Protein AF-A0A1F8DNX6-F1 (afdb_monomer)

Organism: NCBI:txid1802553

Solvent-accessible surface area (backbone atoms only — not comparable to full-atom values): 5930 Å² total; per-residue (Å²): 138,87,84,81,86,81,80,72,78,74,78,65,80,71,66,70,59,68,70,60,51,53,52,51,50,51,52,48,44,37,62,73,56,38,43,94,78,49,87,50,66,66,60,47,51,49,44,47,49,53,48,45,74,62,34,51,80,39,52,83,69,52,61,62,67,59,54,50,50,46,71,73,47,82,51,69,68,60,34,50,54,44,47,53,53,50,52,53,49,36,54,52,45,31,66,74,76,98

Structure (mmCIF, N/CA/C/O backbone):
data_AF-A0A1F8DNX6-F1
#
_entry.id   AF-A0A1F8DNX6-F1
#
loop_
_atom_site.group_PDB
_atom_site.id
_atom_site.type_symbol
_atom_site.label_atom_id
_atom_site.label_alt_id
_atom_site.label_comp_id
_atom_site.label_asym_id
_atom_site.label_entity_id
_atom_site.label_seq_id
_atom_site.pdbx_PDB_ins_code
_atom_site.Cartn_x
_atom_site.Cartn_y
_atom_site.Cartn_z
_atom_site.occupancy
_atom_site.B_iso_or_equiv
_atom_site.auth_seq_id
_atom_site.auth_comp_id
_atom_site.auth_asym_id
_atom_site.auth_atom_id
_atom_site.pdbx_PDB_model_num
ATOM 1 N N . MET A 1 1 ? -9.969 -49.601 -25.174 1.00 44.28 1 MET A N 1
ATOM 2 C CA . MET A 1 1 ? -8.588 -49.119 -24.968 1.00 44.28 1 MET A CA 1
ATOM 3 C C . MET A 1 1 ? -8.685 -47.749 -24.324 1.00 44.28 1 MET A C 1
ATOM 5 O O . MET A 1 1 ? -9.270 -46.868 -24.934 1.00 44.28 1 MET A O 1
ATOM 9 N N . GLY A 1 2 ? -8.229 -47.600 -23.081 1.00 59.09 2 GLY A N 1
ATOM 10 C CA . GLY A 1 2 ? -8.021 -46.277 -22.481 1.00 59.09 2 GLY A CA 1
ATOM 11 C C . GLY A 1 2 ? -6.622 -45.755 -22.824 1.00 59.09 2 GLY A C 1
ATOM 12 O O . GLY A 1 2 ? -5.708 -46.562 -23.004 1.00 59.09 2 GLY A O 1
ATOM 13 N N . PRO A 1 3 ? -6.472 -44.430 -22.942 1.00 56.22 3 PRO A N 1
ATOM 14 C CA . PRO A 1 3 ? -5.527 -43.683 -22.099 1.00 56.22 3 PRO A CA 1
ATOM 15 C C . PRO A 1 3 ? -6.243 -42.468 -21.462 1.00 56.22 3 PRO A C 1
ATOM 17 O O . PRO A 1 3 ? -7.016 -41.791 -22.125 1.00 56.22 3 PRO A O 1
ATOM 20 N N . LYS A 1 4 ? -6.293 -42.355 -20.127 1.00 53.91 4 LYS A N 1
ATOM 21 C CA . LYS A 1 4 ? -5.330 -41.777 -19.156 1.00 53.91 4 LYS A CA 1
ATOM 22 C C . LYS A 1 4 ? -5.530 -40.247 -18.986 1.00 53.91 4 LYS A C 1
ATOM 24 O O . LYS A 1 4 ? -5.536 -39.541 -19.985 1.00 53.91 4 LYS A O 1
ATOM 29 N N . PRO A 1 5 ? -5.737 -39.748 -17.748 1.00 52.28 5 PRO A N 1
ATOM 30 C CA . PRO A 1 5 ? -6.114 -38.361 -17.479 1.00 52.28 5 PRO A CA 1
ATOM 31 C C . PRO A 1 5 ? -4.921 -37.425 -17.663 1.00 52.28 5 PRO A C 1
ATOM 33 O O . PRO A 1 5 ? -3.899 -37.588 -16.994 1.00 52.28 5 PRO A O 1
ATOM 36 N N . GLU A 1 6 ? -5.062 -36.413 -18.514 1.00 49.91 6 GLU A N 1
ATOM 37 C CA . GLU A 1 6 ? -4.193 -35.242 -18.447 1.00 49.91 6 GLU A CA 1
ATOM 38 C C . GLU A 1 6 ? -4.732 -34.325 -17.356 1.00 49.91 6 GLU A C 1
ATOM 40 O O . GLU A 1 6 ? -5.558 -33.442 -17.571 1.00 49.91 6 GLU A O 1
ATOM 45 N N . LEU A 1 7 ? -4.252 -34.590 -16.141 1.00 50.84 7 LEU A N 1
ATOM 46 C CA . LEU A 1 7 ? -4.228 -33.641 -15.041 1.00 50.84 7 LEU A CA 1
ATOM 47 C C . LEU A 1 7 ? -3.283 -32.491 -15.441 1.00 50.84 7 LEU A C 1
ATOM 49 O O . LEU A 1 7 ? -2.189 -32.357 -14.895 1.00 50.84 7 LEU A O 1
ATOM 53 N N . GLN A 1 8 ? -3.652 -31.699 -16.452 1.00 44.78 8 GLN A N 1
ATOM 54 C CA . GLN A 1 8 ? -2.928 -30.476 -16.750 1.00 44.78 8 GLN A CA 1
ATOM 55 C C . GLN A 1 8 ? -3.242 -29.490 -15.640 1.00 44.78 8 GLN A C 1
ATOM 57 O O . GLN A 1 8 ? -4.350 -28.992 -15.457 1.00 44.78 8 GLN A O 1
ATOM 62 N N . SER A 1 9 ? -2.218 -29.352 -14.814 1.00 46.28 9 SER A N 1
ATOM 63 C CA . SER A 1 9 ? -2.132 -28.506 -13.651 1.00 46.28 9 SER A CA 1
ATOM 64 C C . SER A 1 9 ? -2.136 -27.060 -14.123 1.00 46.28 9 SER A C 1
ATOM 66 O O . SER A 1 9 ? -1.097 -26.409 -14.191 1.00 46.28 9 SER A O 1
ATOM 68 N N . ASP A 1 10 ? -3.313 -26.547 -14.457 1.00 41.59 10 ASP A N 1
ATOM 69 C CA . ASP A 1 10 ? -3.550 -25.117 -14.499 1.00 41.59 10 ASP A CA 1
ATOM 70 C C . ASP A 1 10 ? -3.512 -24.610 -13.053 1.00 41.59 10 ASP A C 1
ATOM 72 O O . ASP A 1 10 ? -4.532 -24.275 -12.448 1.00 41.59 10 ASP A O 1
ATOM 76 N N . LEU A 1 11 ? -2.296 -24.492 -12.501 1.00 38.22 11 LEU A N 1
ATOM 77 C CA . LEU A 1 11 ? -1.973 -23.381 -11.616 1.00 38.22 11 LEU A CA 1
ATOM 78 C C . LEU A 1 11 ? -2.186 -22.109 -12.445 1.00 38.22 11 LEU A C 1
ATOM 80 O O . LEU A 1 11 ? -1.249 -21.420 -12.854 1.00 38.22 11 LEU A O 1
ATOM 84 N N . LYS A 1 12 ? -3.456 -21.771 -12.692 1.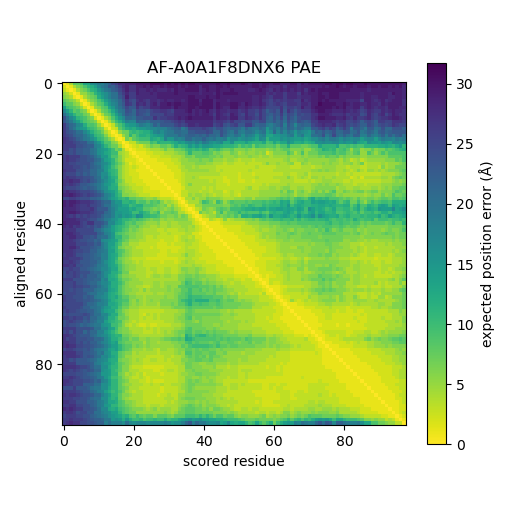00 41.03 12 LYS A N 1
ATOM 85 C CA . LYS A 1 12 ? -3.842 -20.394 -12.903 1.00 41.03 12 LYS A CA 1
ATOM 86 C C . LYS A 1 12 ? -3.293 -19.710 -11.674 1.00 41.03 12 LYS A C 1
ATOM 88 O O . LYS A 1 12 ? -3.746 -19.941 -10.557 1.00 41.03 12 LYS A O 1
ATOM 93 N N . LYS A 1 13 ? -2.257 -18.902 -11.878 1.00 42.00 13 LYS A N 1
ATOM 94 C CA . LYS A 1 13 ? -1.933 -17.811 -10.979 1.00 42.00 13 LYS A CA 1
ATOM 95 C C . LYS A 1 13 ? -3.216 -16.981 -10.913 1.00 42.00 13 LYS A C 1
ATOM 97 O O . LYS A 1 13 ? -3.313 -15.992 -11.623 1.00 42.00 13 LYS A O 1
ATOM 102 N N . GLU A 1 14 ? -4.189 -17.379 -10.094 1.00 42.09 14 GLU A N 1
ATOM 103 C CA . GLU A 1 14 ? -5.429 -16.649 -9.864 1.00 42.09 14 GLU A CA 1
ATOM 104 C C . GLU A 1 14 ? -5.001 -15.318 -9.286 1.00 42.09 14 GLU A C 1
ATOM 106 O O . GLU A 1 14 ? -4.582 -15.232 -8.131 1.00 42.09 14 GLU A O 1
ATOM 111 N N . LYS A 1 15 ? -4.893 -14.309 -10.155 1.00 48.47 15 LYS A N 1
ATOM 112 C CA . LYS A 1 15 ? -4.697 -12.941 -9.713 1.00 48.47 15 LYS A CA 1
ATOM 113 C C . LYS A 1 15 ? -5.817 -12.687 -8.705 1.00 48.47 15 LYS A C 1
ATOM 115 O O . LYS A 1 15 ? -6.948 -13.088 -9.002 1.00 48.47 15 LYS A O 1
ATOM 120 N N . PRO A 1 16 ? -5.522 -12.099 -7.537 1.00 53.25 16 PRO A N 1
ATOM 121 C CA . PRO A 1 16 ? -6.576 -11.764 -6.595 1.00 53.25 16 PRO A CA 1
ATOM 122 C C . PRO A 1 16 ? -7.679 -11.009 -7.357 1.00 53.25 16 PRO A C 1
ATOM 124 O O . PRO A 1 16 ? -7.358 -10.193 -8.235 1.00 53.25 16 PRO A O 1
ATOM 127 N N . PRO A 1 17 ? -8.967 -11.324 -7.139 1.00 59.84 17 PRO A N 1
ATOM 128 C CA . PRO A 1 17 ? -10.056 -10.646 -7.822 1.00 59.84 17 PRO A CA 1
ATOM 129 C C . PRO A 1 17 ? -9.861 -9.135 -7.696 1.00 59.84 17 PRO A C 1
ATOM 131 O O . PRO A 1 17 ? -9.571 -8.624 -6.618 1.00 59.84 17 PRO A O 1
ATOM 134 N N . LYS A 1 18 ? -10.017 -8.407 -8.812 1.00 63.12 18 LYS A N 1
ATOM 135 C CA . LYS A 1 18 ? -9.660 -6.976 -8.927 1.00 63.12 18 LYS A CA 1
ATOM 136 C C . LYS A 1 18 ? -10.162 -6.117 -7.756 1.00 63.12 18 LYS A C 1
ATOM 138 O O . LYS A 1 18 ? -9.513 -5.154 -7.378 1.00 63.12 18 LYS A O 1
ATOM 143 N N . LYS A 1 19 ? -11.303 -6.473 -7.160 1.00 66.19 19 LYS A N 1
ATOM 144 C CA . LYS A 1 19 ? -11.873 -5.786 -5.992 1.00 66.19 19 LYS A CA 1
ATOM 145 C C . LYS A 1 19 ? -10.973 -5.833 -4.751 1.00 66.19 19 LYS A C 1
ATOM 147 O O . LYS A 1 19 ? -10.840 -4.819 -4.079 1.00 66.19 19 LYS A O 1
ATOM 152 N N . GLU A 1 20 ? -10.352 -6.971 -4.459 1.00 70.75 20 GLU A N 1
ATOM 153 C CA . GLU A 1 20 ? -9.448 -7.130 -3.311 1.00 70.75 20 GLU A CA 1
ATOM 154 C C . GLU A 1 20 ? -8.135 -6.378 -3.536 1.00 70.75 20 GLU A C 1
ATOM 156 O O . GLU A 1 20 ? -7.624 -5.724 -2.633 1.00 70.75 20 GLU A O 1
ATOM 161 N N . HIS A 1 21 ? -7.651 -6.380 -4.778 1.00 72.62 21 HIS A N 1
ATOM 162 C CA . HIS A 1 21 ? -6.477 -5.620 -5.198 1.00 72.62 21 HIS A CA 1
ATOM 163 C C . HIS A 1 21 ? -6.639 -4.112 -4.940 1.00 72.62 21 HIS A C 1
ATOM 165 O O . HIS A 1 21 ? -5.778 -3.494 -4.318 1.00 72.62 21 HIS A O 1
ATOM 171 N N . TYR A 1 22 ? -7.772 -3.527 -5.348 1.00 77.12 22 TYR A N 1
ATOM 172 C CA . TYR A 1 22 ? -8.046 -2.104 -5.119 1.00 77.12 22 TYR A CA 1
ATOM 173 C C . TYR A 1 22 ? -8.213 -1.751 -3.638 1.00 77.12 22 TYR A C 1
ATOM 175 O O . TYR A 1 22 ? -7.803 -0.668 -3.225 1.00 77.12 22 TYR A O 1
ATOM 183 N N . LEU A 1 23 ? -8.787 -2.651 -2.831 1.00 81.69 23 LEU A N 1
ATOM 184 C CA . LEU A 1 23 ? -8.915 -2.436 -1.387 1.00 81.69 23 LEU A CA 1
ATOM 185 C C . LEU A 1 23 ? -7.540 -2.327 -0.722 1.00 81.69 23 LEU A C 1
ATOM 187 O O . LEU A 1 23 ? -7.295 -1.391 0.032 1.00 81.69 23 LEU A O 1
ATOM 191 N N . ILE A 1 24 ? -6.632 -3.247 -1.042 1.00 83.06 24 ILE A N 1
ATOM 192 C CA . ILE A 1 24 ? -5.292 -3.280 -0.445 1.00 83.06 24 ILE A CA 1
ATOM 193 C C . ILE A 1 24 ? -4.456 -2.093 -0.913 1.00 83.06 24 ILE A C 1
ATOM 195 O O . ILE A 1 24 ? -3.812 -1.447 -0.091 1.00 83.06 24 ILE A O 1
ATOM 199 N N . GLN A 1 25 ? -4.497 -1.762 -2.208 1.00 84.00 25 GLN A N 1
ATOM 200 C CA . GLN A 1 25 ? -3.833 -0.563 -2.724 1.00 84.00 25 GLN A CA 1
ATOM 201 C C . GLN A 1 25 ? -4.327 0.696 -2.007 1.00 84.00 25 GLN A C 1
ATOM 203 O O . GLN A 1 25 ? -3.514 1.512 -1.589 1.00 84.00 25 GLN A O 1
ATOM 208 N N 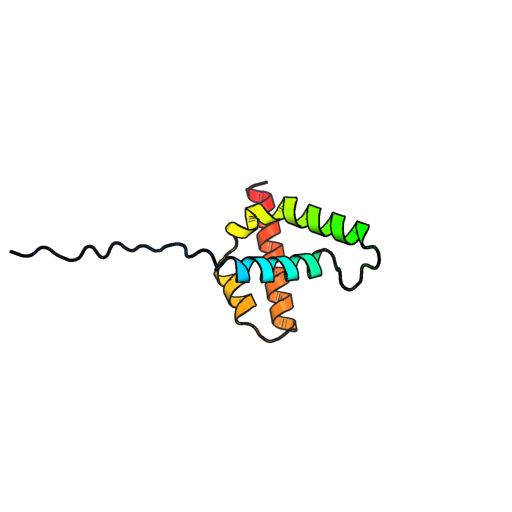. GLY A 1 26 ? -5.640 0.829 -1.798 1.00 85.06 26 GLY A N 1
ATOM 209 C CA . GLY A 1 26 ? -6.208 1.959 -1.067 1.00 85.06 26 GLY A CA 1
ATOM 210 C C . GLY A 1 26 ? -5.661 2.088 0.356 1.00 85.06 26 GLY A C 1
ATOM 211 O O . GLY A 1 26 ? -5.300 3.186 0.770 1.00 85.06 26 GLY A O 1
ATOM 212 N N . GLU A 1 27 ? -5.555 0.983 1.092 1.00 86.31 27 GLU A N 1
ATOM 213 C CA . GLU A 1 27 ? -5.016 0.987 2.459 1.00 86.31 27 GLU A CA 1
ATOM 214 C C . GLU A 1 27 ? -3.507 1.267 2.481 1.00 86.31 27 GLU A C 1
ATOM 216 O O . GLU A 1 27 ? -3.043 2.076 3.279 1.00 86.31 27 GLU A O 1
ATOM 221 N N . LEU A 1 28 ? -2.737 0.696 1.552 1.00 86.31 28 LEU A N 1
ATOM 222 C CA . LEU A 1 28 ? -1.302 0.972 1.440 1.00 86.31 28 LEU A CA 1
ATOM 223 C C . LEU A 1 28 ? -1.007 2.428 1.110 1.00 86.31 28 LEU A C 1
ATOM 225 O O .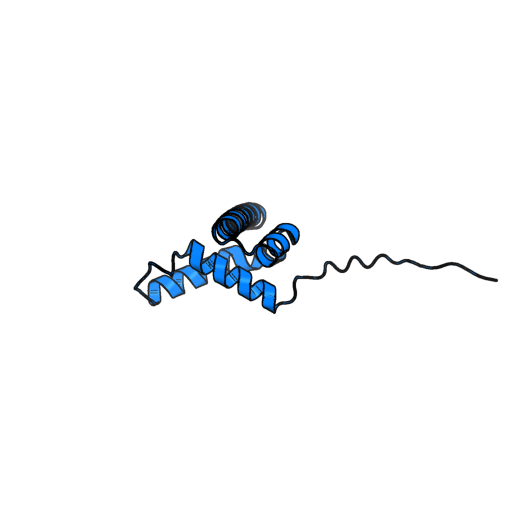 LEU A 1 28 ? -0.085 2.996 1.689 1.00 86.31 28 LEU A O 1
ATOM 229 N N . ILE A 1 29 ? -1.772 3.018 0.191 1.00 85.94 29 ILE A N 1
ATOM 230 C CA . ILE A 1 29 ? -1.625 4.421 -0.190 1.00 85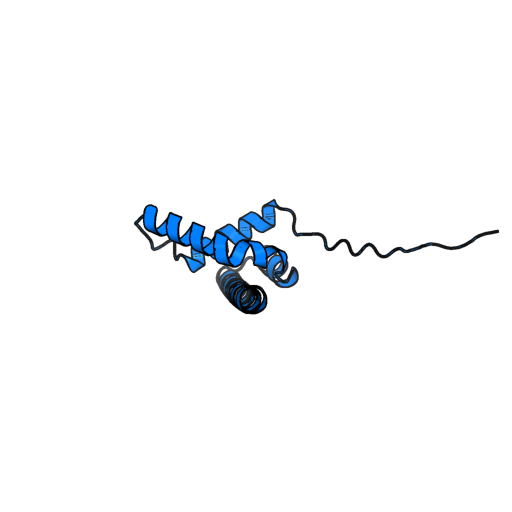.94 29 ILE A CA 1
ATOM 231 C C . ILE A 1 29 ? -1.998 5.321 0.989 1.00 85.94 29 ILE A C 1
ATOM 233 O O . ILE A 1 29 ? -1.274 6.271 1.280 1.00 85.94 29 ILE A O 1
ATOM 237 N N . LYS A 1 30 ? -3.089 5.013 1.706 1.00 85.19 30 LYS A N 1
ATOM 238 C CA . LYS A 1 30 ? -3.478 5.758 2.914 1.00 85.19 30 LYS A CA 1
ATOM 239 C C . LYS A 1 30 ? -2.376 5.765 3.963 1.00 85.19 30 LYS A C 1
ATOM 241 O O . LYS A 1 30 ? -2.074 6.835 4.488 1.00 85.19 30 LYS A O 1
ATOM 246 N N . GLU A 1 31 ? -1.773 4.609 4.226 1.00 84.12 31 GLU A N 1
ATOM 247 C CA . GLU A 1 31 ? -0.693 4.482 5.204 1.00 84.12 31 GLU A CA 1
ATOM 248 C C . GLU A 1 31 ? 0.598 5.153 4.722 1.00 84.12 31 GLU A C 1
ATOM 250 O O . GLU A 1 31 ? 1.229 5.888 5.479 1.00 84.12 31 GLU A O 1
ATOM 255 N N . PHE A 1 32 ? 0.977 4.962 3.454 1.00 81.62 32 PHE A N 1
ATOM 256 C CA . PHE A 1 32 ? 2.193 5.546 2.882 1.00 81.62 32 PHE A CA 1
ATOM 257 C C . PHE A 1 32 ? 2.132 7.074 2.851 1.00 81.62 32 PHE A C 1
ATOM 259 O O . PHE A 1 32 ? 3.026 7.754 3.352 1.00 81.62 32 PHE A O 1
ATOM 266 N N . CYS A 1 33 ? 1.046 7.613 2.299 1.00 82.88 33 CYS A N 1
ATOM 267 C CA . CYS A 1 33 ? 0.822 9.050 2.194 1.00 82.88 33 CYS A CA 1
ATOM 268 C C . CYS A 1 33 ? 0.345 9.674 3.504 1.00 82.88 33 CYS A C 1
ATOM 270 O O . CYS A 1 33 ? 0.119 10.880 3.548 1.00 82.88 33 CYS A O 1
ATOM 272 N N . LYS A 1 34 ? 0.164 8.866 4.561 1.00 81.06 34 LYS A N 1
ATOM 273 C CA . LYS A 1 34 ? -0.378 9.283 5.859 1.00 81.06 34 LYS A CA 1
ATOM 274 C C . LYS A 1 34 ? -1.616 10.161 5.691 1.00 81.06 34 LYS A C 1
ATOM 276 O O . LYS A 1 34 ? -1.751 11.189 6.349 1.00 81.06 34 LYS A O 1
ATOM 281 N N . ILE A 1 35 ? -2.526 9.740 4.809 1.00 75.12 35 ILE A N 1
ATOM 282 C CA . ILE A 1 35 ? -3.692 10.531 4.383 1.00 75.12 35 ILE A CA 1
ATOM 283 C C . ILE A 1 35 ? -4.522 10.998 5.582 1.00 75.12 35 ILE A C 1
ATOM 285 O O . ILE A 1 35 ? -5.056 12.100 5.576 1.00 75.12 35 ILE A O 1
ATOM 289 N N . VAL A 1 36 ? -4.603 10.172 6.628 1.00 68.50 36 VAL A N 1
ATOM 290 C CA . VAL A 1 36 ? -5.337 10.473 7.866 1.00 68.50 36 VAL A CA 1
ATOM 291 C C . VAL A 1 36 ? -4.795 11.723 8.585 1.00 68.50 36 VAL A C 1
ATOM 293 O O . VAL A 1 36 ? -5.537 12.354 9.330 1.00 68.50 36 VAL A O 1
ATOM 296 N N . GLY A 1 37 ? -3.535 12.104 8.352 1.00 65.38 37 GLY A N 1
ATOM 297 C CA . GLY A 1 37 ? -2.895 13.298 8.915 1.00 65.38 37 GLY A CA 1
ATOM 298 C C . GLY A 1 37 ? -2.563 14.394 7.898 1.00 65.38 37 GLY A C 1
ATOM 299 O O . GLY A 1 37 ? -1.881 15.345 8.266 1.00 65.38 37 GLY A O 1
ATOM 300 N N . MET A 1 38 ? -2.997 14.264 6.640 1.00 79.06 38 MET A N 1
ATOM 301 C CA . MET A 1 38 ? -2.721 15.227 5.572 1.00 79.06 38 MET A CA 1
ATOM 302 C C . MET A 1 38 ? -3.984 16.043 5.272 1.00 79.06 38 MET A C 1
ATOM 304 O O . MET A 1 38 ? -4.964 15.512 4.749 1.00 79.06 38 MET A O 1
ATOM 308 N N . GLU A 1 39 ? -3.970 17.328 5.635 1.00 79.00 39 GLU A N 1
ATOM 309 C CA . GLU A 1 39 ? -5.118 18.234 5.454 1.00 79.00 39 GLU A CA 1
ATOM 310 C C . GLU A 1 39 ? -5.232 18.765 4.015 1.00 79.00 39 GLU A C 1
ATOM 312 O O . GLU A 1 39 ? -6.335 19.073 3.559 1.00 79.00 39 GLU A O 1
ATOM 317 N N . ASP A 1 40 ? -4.116 18.836 3.282 1.00 86.81 40 ASP A N 1
ATOM 318 C CA . ASP A 1 40 ? -4.084 19.319 1.904 1.00 86.81 40 ASP A CA 1
ATOM 319 C C . ASP A 1 40 ? -4.468 18.210 0.908 1.00 86.81 40 ASP A C 1
ATOM 321 O O . ASP A 1 40 ? -3.801 17.182 0.752 1.00 86.81 40 ASP A O 1
ATOM 325 N N . GLU A 1 41 ? -5.580 18.424 0.204 1.00 84.38 41 GLU A N 1
ATOM 326 C CA . GLU A 1 41 ? -6.075 17.493 -0.809 1.00 84.38 41 GLU A CA 1
ATOM 327 C C . GLU A 1 41 ? -5.139 17.374 -2.022 1.00 84.38 41 GLU A C 1
ATOM 329 O O . GLU A 1 41 ? -5.048 16.299 -2.621 1.00 84.38 41 GLU A O 1
ATOM 334 N N . THR A 1 42 ? -4.438 18.447 -2.381 1.00 87.69 42 THR A N 1
ATOM 335 C CA . THR A 1 42 ? -3.484 18.466 -3.492 1.00 87.69 42 THR A CA 1
ATOM 336 C C . THR A 1 42 ? -2.273 17.614 -3.152 1.00 87.69 42 THR A C 1
ATOM 338 O O . THR A 1 42 ? -1.920 16.738 -3.938 1.00 87.69 42 THR A O 1
ATOM 341 N N . GLU A 1 43 ? -1.680 17.800 -1.970 1.00 85.81 43 GLU A N 1
ATOM 342 C CA . GLU A 1 43 ? -0.559 16.972 -1.503 1.00 85.81 43 GLU A CA 1
ATOM 343 C C . GLU A 1 43 ? -0.954 15.495 -1.429 1.00 85.81 43 GLU A C 1
ATOM 345 O O . GLU A 1 43 ? -0.207 14.620 -1.878 1.00 85.81 43 GLU A O 1
ATOM 350 N N . ARG A 1 44 ? -2.176 15.213 -0.960 1.00 84.69 44 ARG A N 1
ATOM 351 C CA . ARG A 1 44 ? -2.720 13.853 -0.917 1.00 84.69 44 ARG A CA 1
ATOM 352 C C . ARG A 1 44 ? -2.796 13.243 -2.307 1.00 84.69 44 ARG A C 1
ATOM 354 O O . ARG A 1 44 ? -2.343 12.119 -2.503 1.00 84.69 44 ARG A O 1
ATOM 361 N N . ASN A 1 45 ? -3.364 13.968 -3.266 1.00 85.62 45 ASN A N 1
ATOM 362 C CA . ASN A 1 45 ? -3.518 13.484 -4.635 1.00 85.62 45 ASN A CA 1
ATOM 363 C C . ASN A 1 45 ? -2.162 13.292 -5.327 1.00 85.62 45 ASN A C 1
ATOM 365 O O . ASN A 1 45 ? -1.985 12.303 -6.038 1.00 85.62 45 ASN A O 1
ATOM 369 N N . VAL A 1 46 ? -1.197 14.185 -5.083 1.00 89.06 46 VAL A N 1
ATOM 370 C CA . VAL A 1 46 ? 0.177 14.046 -5.585 1.00 89.06 46 VAL A CA 1
ATOM 371 C C . VAL A 1 46 ? 0.814 12.779 -5.025 1.00 89.06 46 VAL A C 1
ATOM 373 O O . VAL A 1 46 ? 1.252 11.937 -5.803 1.00 89.06 46 VAL A O 1
ATOM 376 N N . CYS A 1 47 ? 0.780 12.580 -3.706 1.00 87.25 47 CYS A N 1
ATOM 377 C CA . CYS A 1 47 ? 1.378 11.400 -3.091 1.00 87.25 47 CYS A CA 1
ATOM 378 C C . CYS A 1 47 ? 0.708 10.094 -3.553 1.00 87.25 47 CYS A C 1
ATOM 380 O O . CYS A 1 47 ? 1.394 9.118 -3.861 1.00 87.25 47 CYS A O 1
ATOM 382 N N . VAL A 1 48 ? -0.627 10.073 -3.661 1.00 87.44 48 VAL A N 1
ATOM 383 C CA . VAL A 1 48 ? -1.380 8.934 -4.215 1.00 87.44 48 VAL A CA 1
ATOM 384 C C . VAL A 1 48 ? -0.898 8.619 -5.630 1.00 87.44 48 VAL A C 1
ATOM 386 O O . VAL A 1 48 ? -0.622 7.461 -5.942 1.00 87.44 48 VAL A O 1
ATOM 389 N N . SER A 1 49 ? -0.772 9.643 -6.478 1.00 87.06 49 SER A N 1
ATOM 390 C CA . SER A 1 49 ? -0.315 9.480 -7.857 1.00 87.06 49 SER A CA 1
ATOM 391 C C . SER A 1 49 ? 1.126 8.976 -7.924 1.00 87.06 49 SER A C 1
ATOM 393 O O . SER A 1 49 ? 1.401 8.066 -8.698 1.00 87.06 49 SER A O 1
ATOM 395 N N . GLU A 1 50 ? 2.033 9.510 -7.102 1.00 88.31 50 GLU A N 1
ATOM 396 C CA . GLU A 1 50 ? 3.426 9.052 -7.032 1.00 88.31 50 GLU A CA 1
ATOM 397 C C . GLU A 1 50 ? 3.538 7.600 -6.566 1.00 88.31 50 GLU A C 1
ATOM 399 O O . GLU A 1 50 ? 4.372 6.846 -7.067 1.00 88.31 50 GLU A O 1
ATOM 404 N N . TRP A 1 51 ? 2.709 7.196 -5.602 1.00 89.06 51 TRP A N 1
ATOM 405 C CA . TRP A 1 51 ? 2.686 5.817 -5.133 1.00 89.06 51 TRP A CA 1
ATOM 406 C C . TRP A 1 51 ? 2.203 4.872 -6.233 1.00 89.06 51 TRP A C 1
ATOM 408 O O . TRP A 1 51 ? 2.806 3.822 -6.448 1.00 89.06 51 TRP A O 1
ATOM 418 N N . ILE A 1 52 ? 1.133 5.243 -6.944 1.00 86.06 52 ILE A N 1
ATOM 419 C CA . ILE A 1 52 ? 0.600 4.449 -8.057 1.00 86.06 52 ILE A CA 1
ATOM 420 C C . ILE A 1 52 ? 1.658 4.316 -9.154 1.00 86.06 52 ILE A C 1
ATOM 422 O O . ILE A 1 52 ? 1.947 3.197 -9.563 1.00 86.06 52 ILE A O 1
ATOM 426 N N . ASP A 1 53 ? 2.277 5.418 -9.571 1.00 85.88 53 ASP A N 1
ATOM 427 C CA . ASP A 1 53 ? 3.289 5.425 -10.633 1.00 85.88 53 ASP A CA 1
ATOM 428 C C . ASP A 1 53 ? 4.506 4.547 -10.287 1.00 85.88 53 ASP A C 1
ATOM 430 O O . ASP A 1 53 ? 4.988 3.785 -11.119 1.00 85.88 53 ASP A O 1
ATOM 434 N N . LYS A 1 54 ? 4.959 4.569 -9.025 1.00 84.44 54 LYS A N 1
AT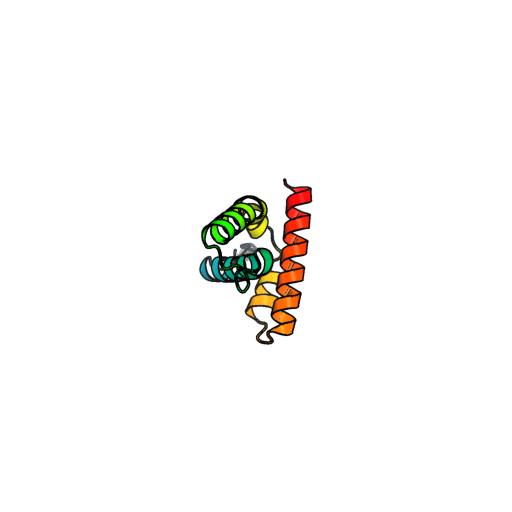OM 435 C CA . LYS A 1 54 ? 6.126 3.784 -8.580 1.00 84.44 54 LYS A CA 1
ATOM 436 C C . LYS A 1 54 ? 5.820 2.316 -8.292 1.00 84.44 54 LYS A C 1
ATOM 438 O O . LYS A 1 54 ? 6.674 1.453 -8.485 1.00 84.44 54 LYS A O 1
ATOM 443 N N . TYR A 1 55 ? 4.645 2.010 -7.746 1.00 85.00 55 TYR A N 1
ATOM 444 C CA . TYR A 1 55 ? 4.405 0.703 -7.128 1.00 85.00 55 TYR A CA 1
ATOM 445 C C . TYR A 1 55 ? 3.257 -0.091 -7.748 1.00 85.00 55 TYR A C 1
ATOM 447 O O . TYR A 1 55 ? 3.207 -1.301 -7.526 1.00 85.00 55 TYR A O 1
ATOM 455 N N . ALA A 1 56 ? 2.355 0.515 -8.529 1.00 82.38 56 ALA A N 1
ATOM 456 C CA . ALA A 1 56 ? 1.198 -0.206 -9.069 1.00 82.38 56 ALA A CA 1
ATOM 457 C C . ALA A 1 56 ? 1.601 -1.344 -10.017 1.00 82.38 56 ALA A C 1
ATOM 459 O O . ALA A 1 56 ? 1.035 -2.432 -9.919 1.00 82.38 56 ALA A O 1
ATOM 460 N N . ASP A 1 57 ? 2.621 -1.140 -10.852 1.00 82.75 57 ASP A N 1
ATOM 461 C CA . ASP A 1 57 ? 3.112 -2.166 -11.783 1.00 82.75 57 ASP A CA 1
ATOM 462 C C . ASP A 1 57 ? 3.816 -3.327 -11.061 1.00 82.75 57 ASP A C 1
ATOM 464 O O . ASP A 1 57 ? 3.755 -4.487 -11.481 1.00 82.75 57 ASP A O 1
ATOM 468 N N . ASN A 1 58 ? 4.442 -3.037 -9.919 1.00 83.25 58 ASN A N 1
ATOM 469 C CA . ASN A 1 58 ? 5.063 -4.041 -9.056 1.00 83.25 58 ASN A CA 1
ATOM 470 C C . ASN A 1 58 ? 4.047 -4.734 -8.138 1.00 83.25 58 ASN A C 1
ATOM 472 O O . ASN A 1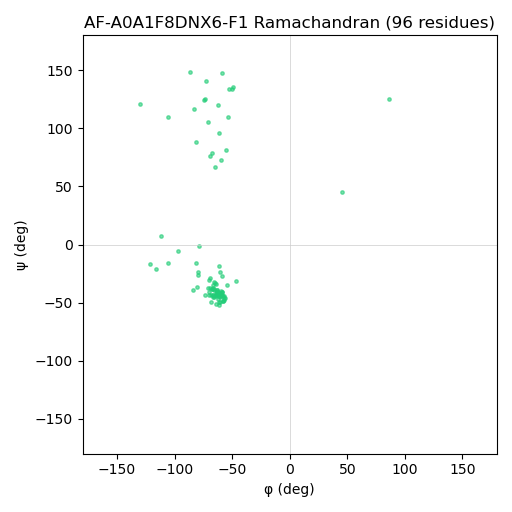 58 ? 4.322 -5.809 -7.608 1.00 83.25 58 ASN A O 1
ATOM 476 N N . PHE A 1 59 ? 2.851 -4.170 -7.978 1.00 81.31 59 PHE A N 1
ATOM 477 C CA . PHE A 1 59 ? 1.814 -4.738 -7.126 1.00 81.31 59 PHE A CA 1
ATOM 478 C C . PHE A 1 59 ? 1.291 -6.075 -7.659 1.00 81.31 59 PHE A C 1
ATOM 480 O O . PHE A 1 59 ? 1.073 -7.002 -6.885 1.00 81.31 59 PHE A O 1
ATOM 487 N N . ASP A 1 60 ? 1.170 -6.229 -8.978 1.00 78.88 60 ASP A N 1
ATOM 488 C CA . ASP A 1 60 ? 0.812 -7.506 -9.617 1.00 78.88 60 ASP A CA 1
ATOM 489 C C . ASP A 1 60 ? 1.847 -8.624 -9.334 1.00 78.88 60 ASP A C 1
ATOM 491 O O . ASP A 1 60 ? 1.551 -9.813 -9.498 1.00 78.88 60 ASP A O 1
ATOM 495 N N . GLN A 1 61 ? 3.061 -8.246 -8.914 1.00 80.06 61 GLN A N 1
ATOM 496 C CA . GLN A 1 61 ? 4.169 -9.143 -8.578 1.00 80.06 61 GLN A CA 1
ATOM 497 C C . GLN A 1 61 ? 4.286 -9.423 -7.074 1.00 80.06 61 GLN A C 1
ATOM 499 O O . GLN A 1 61 ? 5.105 -10.256 -6.681 1.00 80.06 61 GLN A O 1
ATOM 504 N N . LEU A 1 62 ? 3.476 -8.770 -6.233 1.00 82.81 62 LEU A N 1
ATOM 505 C CA . LEU A 1 62 ? 3.445 -9.054 -4.802 1.00 82.81 62 LEU A CA 1
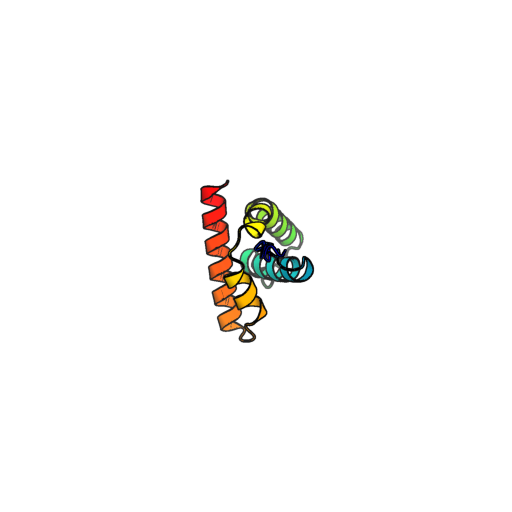ATOM 506 C C . LEU A 1 62 ? 3.080 -10.510 -4.528 1.00 82.81 62 LEU A C 1
ATOM 508 O O . LEU A 1 62 ? 2.259 -11.128 -5.215 1.00 82.81 62 LEU A O 1
ATOM 512 N N . ASP A 1 63 ? 3.650 -11.034 -3.446 1.00 80.81 63 ASP A N 1
ATOM 513 C CA . ASP A 1 63 ? 3.286 -12.349 -2.952 1.00 80.81 63 ASP A CA 1
ATOM 514 C C . ASP A 1 63 ? 1.803 -12.363 -2.549 1.00 80.81 63 ASP A C 1
ATOM 516 O O . ASP A 1 63 ? 1.352 -11.646 -1.649 1.00 80.81 63 ASP A O 1
ATOM 520 N N . LYS A 1 64 ? 1.035 -13.234 -3.206 1.00 81.19 64 LYS A N 1
ATOM 521 C CA . LYS A 1 64 ? -0.383 -13.456 -2.904 1.00 81.19 64 LYS A CA 1
ATOM 522 C C . LYS A 1 64 ? -0.599 -13.913 -1.468 1.00 81.19 64 LYS A C 1
ATOM 524 O O . LYS A 1 64 ? -1.661 -13.659 -0.916 1.00 81.19 64 LYS A O 1
ATOM 529 N N . SER A 1 65 ? 0.390 -14.563 -0.857 1.00 85.31 65 SER A N 1
ATOM 530 C CA . SER A 1 65 ? 0.370 -14.925 0.557 1.00 85.31 65 SER A CA 1
ATOM 531 C C . SER A 1 65 ? 0.256 -13.687 1.450 1.00 85.31 65 SER A C 1
ATOM 533 O O . SER A 1 65 ? -0.560 -13.679 2.368 1.00 85.31 65 SER A O 1
ATOM 535 N N . LEU A 1 66 ? 0.987 -12.605 1.152 1.00 85.69 66 LEU A N 1
ATOM 536 C CA . LEU A 1 66 ? 0.901 -11.348 1.908 1.00 85.69 66 LEU A CA 1
ATOM 537 C C . LEU A 1 66 ? -0.466 -10.681 1.735 1.00 85.69 66 LEU A C 1
ATOM 539 O O . LEU A 1 66 ? -1.081 -10.262 2.714 1.00 85.69 66 LEU A O 1
ATOM 543 N N . ILE A 1 67 ? -0.971 -10.661 0.500 1.00 83.88 67 ILE A N 1
ATOM 544 C CA . ILE A 1 67 ? -2.316 -10.168 0.175 1.00 83.88 67 ILE A CA 1
ATOM 545 C C . ILE A 1 67 ? -3.385 -10.954 0.948 1.00 83.88 67 ILE A C 1
ATOM 547 O O . ILE A 1 67 ? -4.224 -10.365 1.625 1.00 83.88 67 ILE A O 1
ATOM 551 N N . ASN A 1 68 ? -3.317 -12.284 0.925 1.00 86.75 68 ASN A N 1
ATOM 552 C CA . ASN A 1 68 ? -4.266 -13.143 1.627 1.00 86.75 68 ASN A CA 1
ATOM 553 C C . ASN A 1 68 ? -4.171 -12.987 3.148 1.00 86.75 68 ASN A C 1
ATOM 555 O O . ASN A 1 68 ? -5.201 -12.956 3.816 1.00 86.75 68 ASN A O 1
ATOM 559 N N . ARG A 1 69 ? -2.958 -12.846 3.704 1.00 88.12 69 ARG A N 1
ATOM 560 C CA . ARG A 1 69 ? -2.758 -12.556 5.132 1.00 88.12 69 ARG A CA 1
ATOM 561 C C . ARG A 1 69 ? -3.428 -11.242 5.519 1.00 88.12 69 ARG A C 1
ATOM 563 O O . ARG A 1 69 ? -4.103 -11.204 6.539 1.00 88.12 69 ARG A O 1
ATOM 570 N N . PHE A 1 70 ? -3.297 -10.199 4.702 1.00 87.69 70 PHE A N 1
ATOM 571 C CA . PHE A 1 70 ? -3.951 -8.917 4.964 1.00 87.69 70 PHE A CA 1
ATOM 572 C C . PHE A 1 70 ? -5.483 -9.023 4.943 1.00 87.69 70 PHE A C 1
ATOM 574 O O . PHE A 1 70 ? -6.157 -8.455 5.803 1.00 87.69 70 PHE A O 1
ATOM 581 N N . LEU A 1 71 ? -6.035 -9.751 3.967 1.00 85.94 71 LEU A N 1
ATOM 582 C CA . LEU A 1 71 ? -7.482 -9.935 3.819 1.00 85.94 71 LEU A CA 1
ATOM 583 C C . LEU A 1 71 ? -8.083 -10.792 4.940 1.00 85.94 71 LEU A C 1
ATOM 585 O O . LEU A 1 71 ? -9.196 -10.519 5.383 1.00 85.94 71 LEU A O 1
ATOM 589 N N . ALA A 1 72 ? -7.354 -11.818 5.385 1.00 88.81 72 ALA A N 1
ATOM 590 C CA . ALA A 1 72 ? -7.788 -12.729 6.440 1.00 88.81 72 ALA A CA 1
ATOM 591 C C . ALA A 1 72 ? -7.597 -12.157 7.852 1.00 88.81 72 ALA A C 1
ATOM 593 O O . ALA A 1 72 ? -8.265 -12.600 8.785 1.00 88.81 72 ALA A O 1
ATOM 594 N N . GLU A 1 73 ? -6.681 -11.204 8.026 1.00 91.12 73 GLU A N 1
ATOM 595 C CA . GLU A 1 73 ? -6.450 -10.576 9.319 1.00 91.12 73 GLU A CA 1
ATOM 596 C C . GLU A 1 73 ? -7.605 -9.632 9.671 1.00 91.12 73 GLU A C 1
ATOM 598 O O . GLU A 1 73 ? -8.135 -8.916 8.823 1.00 91.12 73 GLU A O 1
ATOM 603 N N . THR A 1 74 ? -8.009 -9.618 10.936 1.00 87.75 74 THR A N 1
ATOM 604 C CA . THR A 1 74 ? -9.055 -8.722 11.460 1.00 87.75 74 THR A CA 1
ATOM 605 C C . THR A 1 74 ? -8.507 -7.764 12.505 1.00 87.75 74 THR A C 1
ATOM 607 O O . THR A 1 74 ? -9.102 -6.717 12.751 1.00 87.75 74 THR A O 1
ATOM 610 N N . ASP A 1 75 ? -7.374 -8.114 13.114 1.00 91.75 75 ASP A N 1
ATOM 611 C CA . ASP A 1 75 ? -6.694 -7.275 14.082 1.00 91.75 75 ASP A CA 1
ATOM 612 C C . ASP A 1 75 ? -6.001 -6.092 13.392 1.00 91.75 75 ASP A C 1
ATOM 614 O O . ASP A 1 75 ? -5.197 -6.259 12.474 1.00 91.75 75 ASP A O 1
ATOM 618 N N . SER A 1 76 ? -6.311 -4.877 13.846 1.00 82.88 76 SER A N 1
ATOM 619 C CA . SER A 1 76 ? -5.796 -3.647 13.237 1.00 82.88 76 SER A CA 1
ATOM 620 C C . SER A 1 76 ? -4.275 -3.520 13.352 1.00 82.88 76 SER A C 1
ATOM 622 O O . SER A 1 76 ? -3.643 -2.980 12.446 1.00 82.88 76 SER A O 1
ATOM 624 N N . GLN A 1 77 ? -3.676 -4.009 14.441 1.00 87.25 77 GLN A N 1
ATOM 625 C CA . GLN A 1 77 ? -2.235 -3.907 14.657 1.00 87.25 77 GLN A CA 1
ATOM 626 C C . GLN A 1 77 ? -1.487 -4.884 13.745 1.00 87.25 77 GLN A C 1
ATOM 628 O O . GLN A 1 77 ? -0.505 -4.511 13.104 1.00 87.25 77 GLN A O 1
ATOM 633 N N . LYS A 1 78 ? -1.973 -6.121 13.624 1.00 89.50 78 LYS A N 1
ATOM 634 C CA . LYS A 1 78 ? -1.412 -7.109 12.695 1.00 89.50 78 LYS A CA 1
ATOM 635 C C . LYS A 1 78 ? -1.636 -6.722 11.239 1.00 89.50 78 LYS A C 1
ATOM 637 O O . LYS A 1 78 ? -0.726 -6.891 10.432 1.00 89.50 78 LYS A O 1
ATOM 642 N N . LYS A 1 79 ? -2.795 -6.147 10.894 1.00 86.50 79 LYS A N 1
ATOM 643 C CA . LYS A 1 79 ? -3.022 -5.577 9.557 1.00 86.50 79 LYS A CA 1
ATOM 644 C C . LYS A 1 79 ? -1.980 -4.527 9.212 1.00 86.50 79 LYS A C 1
ATOM 646 O O . LYS A 1 79 ? -1.431 -4.579 8.117 1.00 86.50 79 LYS A O 1
ATOM 651 N N . HIS A 1 80 ? -1.689 -3.620 10.141 1.00 86.00 80 HIS A N 1
ATOM 652 C CA . HIS A 1 80 ? -0.665 -2.600 9.941 1.00 86.00 80 HIS A CA 1
ATOM 653 C C . HIS A 1 80 ? 0.717 -3.227 9.703 1.00 86.00 80 HIS A C 1
ATOM 655 O O . HIS A 1 80 ? 1.375 -2.892 8.725 1.00 86.00 80 HIS A O 1
ATOM 661 N N . GLN A 1 81 ? 1.109 -4.230 10.498 1.00 90.00 81 GLN A N 1
ATOM 662 C CA . GLN A 1 81 ? 2.368 -4.960 10.279 1.00 90.00 81 GLN A CA 1
ATOM 663 C C . GLN A 1 81 ? 2.432 -5.630 8.896 1.00 90.00 81 GLN A C 1
ATOM 665 O O . GLN A 1 81 ? 3.465 -5.588 8.232 1.00 90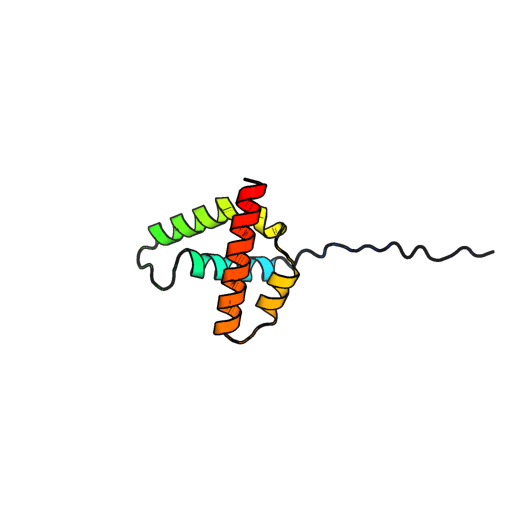.00 81 GLN A O 1
ATOM 670 N N . ILE A 1 82 ? 1.329 -6.227 8.434 1.00 90.25 82 ILE A N 1
ATOM 671 C CA . ILE A 1 82 ? 1.263 -6.844 7.102 1.00 90.25 82 ILE A CA 1
ATOM 672 C C . ILE A 1 82 ? 1.344 -5.774 6.002 1.00 90.25 82 ILE A C 1
ATOM 674 O O . ILE A 1 82 ? 2.015 -5.991 4.996 1.00 90.25 82 ILE A O 1
ATOM 678 N N . LEU A 1 83 ? 0.713 -4.608 6.182 1.00 88.44 83 LEU A N 1
ATOM 679 C CA . LEU A 1 83 ? 0.846 -3.481 5.252 1.00 88.44 83 LEU A CA 1
ATOM 680 C C . LEU A 1 83 ? 2.297 -2.994 5.166 1.00 88.44 83 LEU A C 1
ATOM 682 O O . LEU A 1 83 ? 2.785 -2.769 4.060 1.00 88.44 83 LEU A O 1
ATOM 686 N N . GLU A 1 84 ? 3.012 -2.900 6.290 1.00 89.50 84 GLU A N 1
ATOM 687 C CA . GLU A 1 84 ? 4.443 -2.574 6.296 1.00 89.50 84 GLU A CA 1
ATOM 688 C C . GLU A 1 84 ? 5.283 -3.633 5.557 1.00 89.50 84 GLU A C 1
ATOM 690 O O . GLU A 1 84 ? 6.193 -3.282 4.802 1.00 89.50 84 GLU A O 1
ATOM 695 N N . GLU A 1 85 ? 4.987 -4.929 5.733 1.00 90.88 85 GLU A N 1
ATOM 696 C CA . GLU A 1 85 ? 5.636 -6.020 4.981 1.00 90.88 85 GLU A CA 1
ATOM 697 C C . GLU A 1 85 ? 5.374 -5.904 3.470 1.00 90.88 85 GLU A C 1
ATOM 699 O O . GLU A 1 85 ? 6.297 -6.051 2.660 1.00 90.88 85 GLU A O 1
ATOM 704 N N . ILE A 1 86 ? 4.134 -5.592 3.080 1.00 89.12 86 ILE A N 1
ATOM 705 C CA . ILE A 1 86 ? 3.754 -5.379 1.680 1.00 89.12 86 ILE A CA 1
ATOM 706 C C . ILE A 1 86 ? 4.483 -4.158 1.102 1.00 89.12 86 ILE A C 1
ATOM 708 O O . ILE A 1 86 ? 5.037 -4.251 0.008 1.00 89.12 86 ILE A O 1
ATOM 712 N N . GLN A 1 87 ? 4.554 -3.037 1.828 1.00 86.25 87 GLN A N 1
ATOM 713 C CA . GLN A 1 87 ? 5.289 -1.849 1.379 1.00 86.25 87 GLN A CA 1
ATOM 714 C C . GLN A 1 87 ? 6.780 -2.132 1.187 1.00 86.25 87 GLN A C 1
ATOM 716 O O . GLN A 1 87 ? 7.345 -1.749 0.164 1.00 86.25 87 GLN A O 1
ATOM 721 N N . LYS A 1 88 ? 7.423 -2.838 2.126 1.00 89.50 88 LYS A N 1
ATOM 722 C CA . LYS A 1 88 ? 8.833 -3.240 1.984 1.00 89.50 88 LYS A CA 1
ATOM 723 C C . LYS A 1 88 ? 9.044 -4.105 0.744 1.00 89.50 88 LYS A C 1
ATOM 725 O O . LYS A 1 88 ? 9.967 -3.844 -0.024 1.00 89.50 88 LYS A O 1
ATOM 730 N N . SER A 1 89 ? 8.150 -5.066 0.518 1.00 89.31 89 SER A N 1
ATOM 731 C CA . SER A 1 89 ? 8.195 -5.938 -0.659 1.00 89.31 89 SER A CA 1
ATOM 732 C C . SER A 1 89 ? 8.024 -5.147 -1.961 1.00 89.31 89 SER A C 1
ATOM 734 O O . SER A 1 89 ? 8.750 -5.385 -2.920 1.00 89.31 89 SER A O 1
ATOM 736 N N . LEU A 1 90 ? 7.120 -4.162 -1.998 1.00 87.81 90 LEU A N 1
ATOM 737 C CA . LEU A 1 90 ? 6.944 -3.269 -3.151 1.00 87.81 90 LEU A CA 1
ATOM 738 C C . LEU A 1 90 ? 8.185 -2.419 -3.431 1.00 87.81 90 LEU A C 1
ATOM 740 O O . LEU A 1 90 ? 8.558 -2.251 -4.589 1.00 87.81 90 LEU A O 1
ATOM 744 N N . VAL A 1 91 ? 8.839 -1.898 -2.390 1.00 87.12 91 VAL A N 1
ATOM 745 C CA . VAL A 1 91 ? 10.088 -1.133 -2.527 1.00 87.12 91 VAL A CA 1
ATOM 746 C C . VAL A 1 91 ? 11.210 -2.015 -3.071 1.00 87.12 91 VAL A C 1
ATOM 748 O O . VAL A 1 91 ? 11.967 -1.577 -3.936 1.00 87.12 91 VAL A O 1
ATOM 751 N N . GLU A 1 92 ? 11.312 -3.255 -2.597 1.00 89.25 92 GLU A N 1
ATOM 752 C CA . GLU A 1 92 ? 12.303 -4.214 -3.082 1.00 89.25 92 GLU A CA 1
ATOM 753 C C . GLU A 1 92 ? 12.041 -4.613 -4.540 1.00 89.25 92 GLU A C 1
ATOM 755 O O . GLU A 1 92 ? 12.956 -4.550 -5.359 1.00 89.25 92 GLU A O 1
ATOM 760 N N . LEU A 1 93 ? 10.788 -4.911 -4.896 1.00 87.75 93 LEU A N 1
ATOM 761 C CA . LEU A 1 93 ? 10.381 -5.178 -6.279 1.00 87.75 93 LEU A CA 1
ATOM 762 C C . LEU A 1 93 ? 10.674 -3.986 -7.194 1.00 87.75 93 LEU A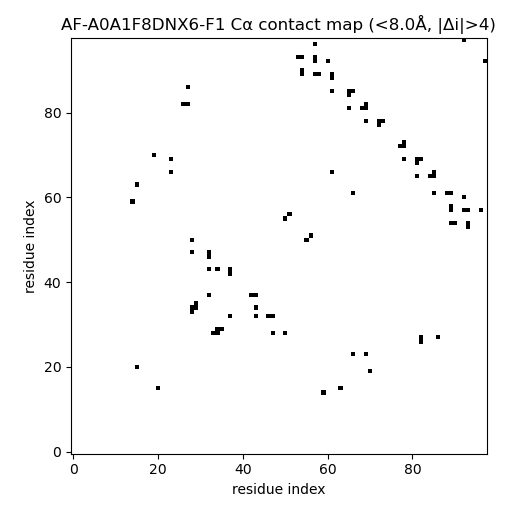 C 1
ATOM 764 O O . LEU A 1 93 ? 11.233 -4.168 -8.271 1.00 87.75 93 LEU A O 1
ATOM 768 N N . ASN A 1 94 ? 10.377 -2.765 -6.748 1.00 84.38 94 ASN A N 1
ATOM 769 C CA . ASN A 1 94 ? 10.692 -1.560 -7.506 1.00 84.38 94 ASN A CA 1
ATOM 770 C C . ASN A 1 94 ? 12.201 -1.349 -7.674 1.00 84.38 94 ASN A C 1
ATOM 772 O O . ASN A 1 94 ? 12.636 -0.858 -8.701 1.00 84.38 94 ASN A O 1
ATOM 776 N N . ARG A 1 95 ? 13.025 -1.743 -6.700 1.00 85.19 95 ARG A N 1
ATOM 777 C CA . ARG A 1 95 ? 14.487 -1.686 -6.841 1.00 85.19 95 ARG A CA 1
ATOM 778 C C . ARG A 1 95 ? 15.023 -2.700 -7.858 1.00 85.19 95 ARG A C 1
ATOM 780 O O . ARG A 1 95 ? 16.092 -2.481 -8.418 1.00 85.19 95 ARG A O 1
ATOM 787 N N . ILE A 1 96 ? 14.332 -3.823 -8.034 1.00 84.06 96 ILE A N 1
ATOM 788 C CA . ILE A 1 96 ? 14.722 -4.889 -8.965 1.00 84.06 96 ILE A CA 1
ATOM 789 C C . ILE A 1 96 ? 14.232 -4.583 -10.388 1.00 84.06 96 ILE A C 1
ATOM 791 O O . ILE A 1 96 ? 14.953 -4.856 -11.345 1.00 84.06 96 ILE A O 1
ATOM 795 N N . ASN A 1 97 ? 13.020 -4.038 -10.518 1.00 75.19 97 ASN A N 1
ATOM 796 C CA . ASN A 1 97 ? 12.319 -3.878 -11.795 1.00 75.19 97 ASN A CA 1
ATOM 797 C C . ASN A 1 97 ? 12.272 -2.437 -12.329 1.00 75.19 97 ASN A C 1
ATOM 799 O O . ASN A 1 97 ? 11.900 -2.256 -13.489 1.00 75.19 97 ASN A O 1
ATOM 803 N N . GLY A 1 98 ? 12.553 -1.441 -11.485 1.00 60.34 98 GLY A N 1
ATOM 804 C CA . GLY A 1 98 ? 12.473 -0.010 -11.797 1.00 60.34 98 GLY A CA 1
ATOM 805 C C . GLY A 1 98 ? 13.806 0.630 -12.155 1.00 60.34 98 GLY A C 1
ATOM 806 O O . GLY A 1 98 ? 14.870 0.054 -11.831 1.00 60.34 98 GLY A O 1
#

Foldseek 3Di:
DDDDDPPPPPPVVPQPPVVLLVVLLVVLLCVQLVVVPDPDPVSSVVSSVVCCVQQVVVSSVFDVVLSVQLVPDDDPVVNVVSSVVRVVSSVVSSVVPD

Secondary structure (DSSP, 8-state):
--------------PPPHHHHHHHHHHHHHHHTTGGG---HHHHHHHHHHHHHHHHHHHTTS-HHHHHHHHH---HHHHHHHHHHHHHHHHHHHHHH-

Sequence (98 aa):
MGPKPELQSDLKKEKPPKKEHYLIQGELIKEFCKIVGMEDETERNVCVSEWIDKYADNFDQLDKSLINRFLAETDSQKKHQILEEIQKSLVELNRING

Mean predicted aligned error: 10.27 Å

pLDDT: mean 77.61, std 14.79, range [38.22, 91.75]

Radius of gyration: 17.6 Å; Cα contacts (8 Å, |Δi|>4): 50; chains: 1; bounding box: 27×68×40 Å